Protein AF-0000000078526581 (afdb_homodimer)

Solvent-accessible surface area (backbone atoms only — not comparable to full-atom values): 9180 Å² total; per-residue (Å²): 130,74,75,72,54,53,68,66,34,46,77,68,44,75,54,58,80,71,67,50,91,56,52,34,34,41,38,30,55,41,55,41,31,36,39,40,26,46,58,77,45,79,76,41,83,47,45,44,40,35,31,30,35,31,76,89,35,33,42,34,43,30,41,40,68,40,40,74,76,49,73,58,91,62,38,32,36,37,36,32,49,46,36,34,38,35,53,86,135,76,77,75,54,56,72,69,33,48,78,69,43,76,56,58,82,72,68,50,91,56,52,33,34,41,37,30,56,41,53,39,31,36,39,39,28,46,57,74,46,78,75,41,83,47,44,46,38,37,29,31,35,32,77,87,36,33,42,35,42,31,40,38,66,39,41,75,74,49,71,58,90,61,38,33,35,36,37,32,48,46,36,33,39,35,57,85

Nearest PDB structures (foldseek):
  3ipf-assembly3_B  TM=9.503E-01  e=2.372E-03  Desulfitobacterium hafniense Y51
  3ipf-assembly2_A  TM=9.499E-01  e=2.797E-03  Desulfitobacterium hafniense Y51
  2ks0-assembly1_B  TM=7.773E-0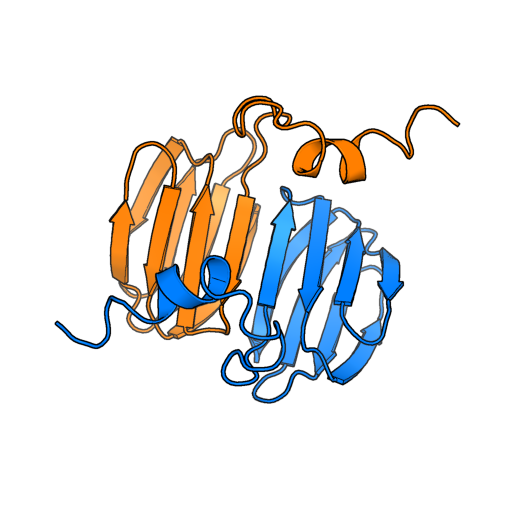1  e=3.701E-02  Desulfitobacterium hafniense Y51
  5y6f-assembly1_A  TM=4.032E-01  e=4.658E+00  Escherichia coli K-12
  3ipf-assembly3_B  TM=9.507E-01  e=1.846E-03  Desulfitobacterium hafniense Y51

Organism: NCBI:txid29354

pLDDT: mean 83.03, std 25.48, range [26.62, 98.94]

InterPro domains:
  IPR022476 Spore protein YabP/YqfC [PF07873] (26-87)

Secondary structure (DSSP, 8-state):
--SSHHHHHHHHTT--TT-S-S--EEEEETTTEEEEESEEEEEEE-SSEEEEEESSSEEEEEEEEEEEEEE-SSEEEEEEEEEEEEE-/--SSHHHHHHHHTT--TT-S-S--EEEEETTTEEEEESEEEEEEE-SSEEEEEESSSEEEEEEEEEEEEEE-SSEEEEEEEEEEEEE-

Structure (mmCIF, N/CA/C/O backbone):
data_AF-0000000078526581-model_v1
#
loop_
_entity.id
_entity.type
_entity.pdbx_description
1 polymer 'Sporulation protein'
#
loop_
_atom_site.group_PDB
_atom_site.id
_atom_site.type_symbol
_atom_site.label_atom_id
_atom_site.label_alt_id
_atom_site.label_comp_id
_atom_site.label_asym_id
_atom_site.label_entity_id
_atom_site.label_seq_id
_atom_site.pdbx_PDB_ins_code
_atom_site.Cartn_x
_atom_site.Cartn_y
_atom_site.Cartn_z
_atom_site.occupancy
_atom_site.B_iso_or_equiv
_atom_site.auth_seq_id
_atom_site.auth_comp_id
_atom_site.auth_asym_id
_atom_site.auth_atom_id
_atom_site.pdbx_PDB_model_num
ATOM 1 N N . MET A 1 1 ? -19.609 20 -4.164 1 27.97 1 MET A N 1
ATOM 2 C CA . MET A 1 1 ? -20.578 19.5 -3.191 1 27.97 1 MET A CA 1
ATOM 3 C C . MET A 1 1 ? -20.938 18.047 -3.484 1 27.97 1 MET A C 1
ATOM 5 O O . MET A 1 1 ? -21.219 17.281 -2.564 1 27.97 1 MET A O 1
ATOM 9 N N . PHE A 1 2 ? -21 17.562 -4.824 1 28.02 2 PHE A N 1
ATOM 10 C CA . PHE A 1 2 ? -21.453 16.312 -5.41 1 28.02 2 PHE A CA 1
ATOM 11 C C . PHE A 1 2 ? -20.391 15.219 -5.23 1 28.02 2 PHE A C 1
ATOM 13 O O . PHE A 1 2 ? -20.719 14.039 -5.102 1 28.02 2 PHE A O 1
ATOM 20 N N . GLU A 1 3 ? -19.094 15.547 -5.422 1 32.81 3 GLU A N 1
ATOM 21 C CA . GLU A 1 3 ? -17.953 14.641 -5.559 1 32.81 3 GLU A CA 1
ATOM 22 C C . GLU A 1 3 ? -17.547 14.062 -4.211 1 32.81 3 GLU A C 1
ATOM 24 O O . GLU A 1 3 ? -16.766 13.102 -4.148 1 32.81 3 GLU A O 1
ATOM 29 N N . GLU A 1 4 ? -17.719 14.766 -3.17 1 35.59 4 GLU A N 1
ATOM 30 C CA . GLU A 1 4 ? -17.297 14.344 -1.836 1 35.59 4 GLU A CA 1
ATOM 31 C C . GLU A 1 4 ? -18.062 13.102 -1.387 1 35.59 4 GLU A C 1
ATOM 33 O O . GLU A 1 4 ? -17.531 12.281 -0.632 1 35.59 4 GLU A O 1
ATOM 38 N N . SER A 1 5 ? -19.328 12.938 -1.86 1 31.67 5 SER A N 1
ATOM 39 C CA . SER A 1 5 ? -20.328 11.984 -1.403 1 31.67 5 SER A CA 1
ATOM 40 C C . SER A 1 5 ? -20.062 10.594 -1.969 1 31.67 5 SER A C 1
ATOM 42 O O . SER A 1 5 ? -20.578 9.594 -1.448 1 31.67 5 SER A O 1
ATOM 44 N N . LYS A 1 6 ? -19.391 10.555 -3.15 1 36.22 6 LYS A N 1
ATOM 45 C CA . LYS A 1 6 ? -19.359 9.242 -3.785 1 36.22 6 LYS A CA 1
ATOM 46 C C . LYS A 1 6 ? -18.359 8.312 -3.084 1 36.22 6 LYS A C 1
ATOM 48 O O . LYS A 1 6 ? -18.531 7.094 -3.076 1 36.22 6 LYS A O 1
ATOM 53 N N . GLU A 1 7 ? -17.25 8.734 -2.625 1 34.59 7 GLU A N 1
ATOM 54 C CA . GLU A 1 7 ? -16.188 7.883 -2.121 1 34.59 7 GLU A CA 1
ATOM 55 C C . GLU A 1 7 ? -16.5 7.363 -0.722 1 34.59 7 GLU A C 1
ATOM 57 O O . GLU A 1 7 ? -16.172 6.223 -0.384 1 34.59 7 GLU A O 1
ATOM 62 N N . LYS A 1 8 ? -17.047 8.055 0.173 1 34.94 8 LYS A N 1
ATOM 63 C CA . LYS A 1 8 ? -17.531 7.508 1.437 1 34.94 8 LYS A CA 1
ATOM 64 C C . LYS A 1 8 ? -18.766 6.633 1.221 1 34.94 8 LYS A C 1
ATOM 66 O O . LYS A 1 8 ? -19.125 5.84 2.092 1 34.94 8 LYS A O 1
ATOM 71 N N . ALA A 1 9 ? -19.5 6.965 0.148 1 33.28 9 ALA A N 1
ATOM 72 C CA . ALA A 1 9 ? -20.734 6.27 -0.201 1 33.28 9 ALA A CA 1
ATOM 73 C C . ALA A 1 9 ? -20.453 4.883 -0.762 1 33.28 9 ALA A C 1
ATOM 75 O O . ALA A 1 9 ? -21.266 3.971 -0.635 1 33.28 9 ALA A O 1
ATOM 76 N N . ALA A 1 10 ? -19.281 4.691 -1.394 1 37.12 10 ALA A N 1
ATOM 77 C CA . ALA A 1 10 ? -19.062 3.354 -1.936 1 37.12 10 ALA A CA 1
ATOM 78 C C . ALA A 1 10 ? -18.922 2.326 -0.817 1 37.12 10 ALA A C 1
ATOM 80 O O . ALA A 1 10 ? -19.375 1.185 -0.956 1 37.12 10 ALA A O 1
ATOM 81 N N . SER A 1 11 ? -18.25 2.598 0.298 1 40.03 11 SER A N 1
ATOM 82 C CA . SER A 1 11 ? -18.312 1.616 1.376 1 40.03 11 SER A CA 1
ATOM 83 C C . SER A 1 11 ? -19.703 1.528 1.968 1 40.03 11 SER A C 1
ATOM 85 O O . SER A 1 11 ? -20.062 0.517 2.572 1 40.03 11 SER A O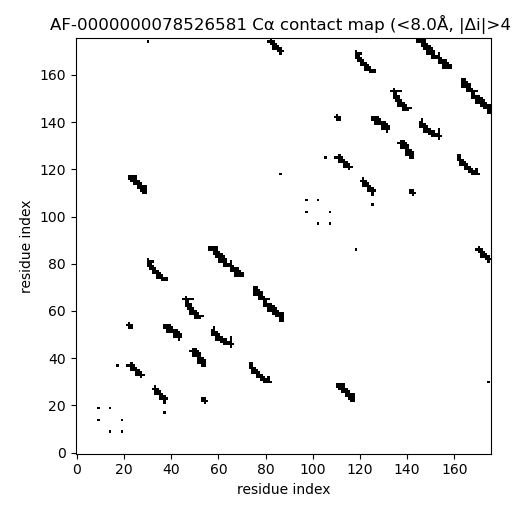 1
ATOM 87 N N . ALA A 1 12 ? -20.328 2.6 2.213 1 35.78 12 ALA A N 1
ATOM 88 C CA . ALA A 1 12 ? -21.688 2.545 2.736 1 35.78 12 ALA A CA 1
ATOM 89 C C . ALA A 1 12 ? -22.641 1.977 1.698 1 35.78 12 ALA A C 1
ATOM 91 O O . ALA A 1 12 ? -23.656 1.37 2.051 1 35.78 12 ALA A O 1
ATOM 92 N N . LEU A 1 13 ? -22.641 2.436 0.441 1 37.22 13 LEU A N 1
ATOM 93 C CA . LEU A 1 13 ? -23.594 1.961 -0.542 1 37.22 13 LEU A CA 1
ATOM 94 C C . LEU A 1 13 ? -23.156 0.625 -1.134 1 37.22 13 LEU A C 1
ATOM 96 O O . LEU A 1 13 ? -22.078 0.524 -1.722 1 37.22 13 LEU A O 1
ATOM 100 N N . LYS A 1 14 ? -23.156 -0.569 -0.447 1 39.06 14 LYS A N 1
ATOM 101 C CA . LYS A 1 14 ? -22.984 -1.937 -0.933 1 39.06 14 LYS A CA 1
ATOM 102 C C . LYS A 1 14 ? -22.719 -1.957 -2.434 1 39.06 14 LYS A C 1
ATOM 104 O O . LYS A 1 14 ? -23.188 -2.84 -3.146 1 39.06 14 LYS A O 1
ATOM 109 N N . LEU A 1 15 ? -22.484 -0.804 -3.049 1 41.09 15 LEU A N 1
ATOM 110 C CA . LEU A 1 15 ? -22.328 -0.989 -4.488 1 41.09 15 LEU A CA 1
ATOM 111 C C . LEU A 1 15 ? -21.297 -2.078 -4.777 1 41.09 15 LEU A C 1
ATOM 113 O O . LEU A 1 15 ? -20.359 -2.275 -4.004 1 41.09 15 LEU A O 1
ATOM 117 N N . PRO A 1 16 ? -21.781 -3.109 -5.539 1 39.62 16 PRO A N 1
ATOM 118 C CA . PRO A 1 16 ? -20.875 -4.223 -5.82 1 39.62 16 PRO A CA 1
ATOM 119 C C . PRO A 1 16 ? -19.422 -3.768 -5.996 1 39.62 16 PRO A C 1
ATOM 121 O O . PRO A 1 16 ? -19.172 -2.65 -6.453 1 39.62 16 PRO A O 1
ATOM 124 N N . LYS A 1 17 ? -18.484 -4.191 -5.078 1 43.38 17 LYS A N 1
ATOM 125 C CA . LYS A 1 17 ? -17.047 -3.965 -5.07 1 43.38 17 LYS A CA 1
ATOM 126 C 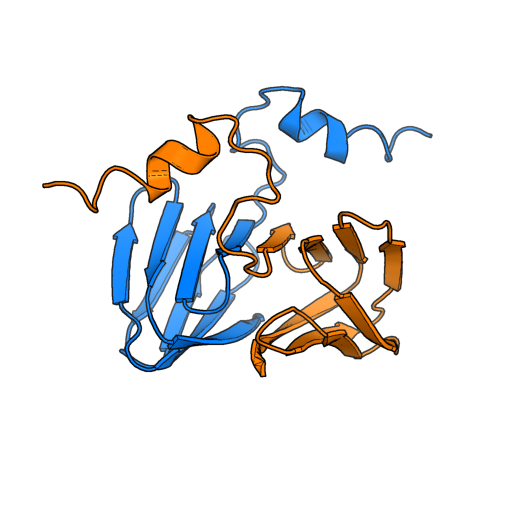C . LYS A 1 17 ? -16.516 -3.719 -6.48 1 43.38 17 LYS A C 1
ATOM 128 O O . LYS A 1 17 ? -15.469 -3.094 -6.656 1 43.38 17 LYS A O 1
ATOM 133 N N . ASP A 1 18 ? -17.172 -4.398 -7.336 1 42.78 18 ASP A N 1
ATOM 134 C CA . ASP A 1 18 ? -16.766 -4.383 -8.734 1 42.78 18 ASP A CA 1
ATOM 135 C C . ASP A 1 18 ? -17.031 -3.02 -9.367 1 42.78 18 ASP A C 1
ATOM 137 O O . ASP A 1 18 ? -16.594 -2.756 -10.492 1 42.78 18 ASP A O 1
ATOM 141 N N . VAL A 1 19 ? -18.156 -2.42 -8.945 1 46.56 19 VAL A N 1
ATOM 142 C CA . VAL A 1 19 ? -18.516 -1.185 -9.633 1 46.56 19 VAL A CA 1
ATOM 143 C C . VAL A 1 19 ? -17.469 -0.117 -9.367 1 46.56 19 VAL A C 1
ATOM 145 O O . VAL A 1 19 ? -17.594 1.022 -9.812 1 46.56 19 VAL A O 1
ATOM 148 N N . VAL A 1 20 ? -16.828 -0.252 -8.18 1 48.31 20 VAL A N 1
ATOM 149 C CA . VAL A 1 20 ? -15.766 0.752 -8.117 1 48.31 20 VAL A CA 1
ATOM 150 C C . VAL A 1 20 ? -14.992 0.769 -9.438 1 48.31 20 VAL A C 1
ATOM 152 O O . VAL A 1 20 ? -14.828 -0.27 -10.078 1 48.31 20 VAL A O 1
ATOM 155 N N . LEU A 1 21 ? -14.867 1.909 -10.094 1 61.78 21 LEU A N 1
ATOM 156 C CA . LEU A 1 21 ? -14.312 2.438 -11.336 1 61.78 21 LEU A CA 1
ATOM 157 C C . LEU A 1 21 ? -13.172 1.559 -11.844 1 61.78 21 LEU A C 1
ATOM 159 O O . LEU A 1 21 ? -12.562 1.861 -12.867 1 61.78 21 LEU A O 1
ATOM 163 N N . GLY A 1 22 ? -13.148 0.144 -11.375 1 82.06 22 GLY A N 1
ATOM 164 C CA . GLY A 1 22 ? -12.164 -0.763 -11.945 1 82.06 22 GLY A CA 1
ATOM 165 C C . GLY A 1 22 ? -10.75 -0.483 -11.461 1 82.06 22 GLY A C 1
ATOM 166 O O . GLY A 1 22 ? -9.781 -0.866 -12.117 1 82.06 22 GLY A O 1
ATOM 167 N N . GLU A 1 23 ? -10.641 0.203 -10.406 1 91.06 23 GLU A N 1
ATOM 168 C CA . GLU A 1 23 ? -9.312 0.525 -9.891 1 91.06 23 GLU A CA 1
ATOM 169 C C . GLU A 1 23 ? -8.766 -0.605 -9.016 1 91.06 23 GLU A C 1
ATOM 171 O O . GLU A 1 23 ? -9.531 -1.312 -8.359 1 91.06 23 GLU A O 1
ATOM 176 N N . VAL A 1 24 ? -7.477 -0.778 -9.125 1 96.38 24 VAL A N 1
ATOM 177 C CA . VAL A 1 24 ? -6.836 -1.755 -8.25 1 96.38 24 VAL A CA 1
ATOM 178 C C . VAL A 1 24 ? -6.906 -1.278 -6.801 1 96.38 24 VAL A C 1
ATOM 180 O O . VAL A 1 24 ? -6.715 -0.093 -6.52 1 96.38 24 VAL A O 1
ATOM 183 N N . LEU A 1 25 ? -7.27 -2.137 -5.852 1 96.75 25 LEU A N 1
ATOM 184 C CA . LEU A 1 25 ? -7.285 -1.876 -4.418 1 96.75 25 LEU A CA 1
ATOM 185 C C . LEU A 1 25 ? -6.172 -2.643 -3.711 1 96.75 25 LEU A C 1
ATOM 187 O O . LEU A 1 25 ? -6.051 -3.859 -3.873 1 96.75 25 LEU A O 1
ATOM 191 N N . VAL A 1 26 ? -5.273 -1.919 -3.062 1 98.25 26 VAL A N 1
ATOM 192 C CA . VAL A 1 26 ? -4.16 -2.549 -2.359 1 98.25 26 VAL A CA 1
ATOM 193 C C . VAL A 1 26 ? -4.207 -2.18 -0.877 1 98.25 26 VAL A C 1
ATOM 195 O O . VAL A 1 26 ? -4.227 -0.999 -0.526 1 98.25 26 VAL A O 1
ATOM 198 N N . SER A 1 27 ? -4.211 -3.221 0.041 1 98.06 27 SER A N 1
ATOM 199 C CA . SER A 1 27 ? -4.309 -2.973 1.476 1 98.06 27 SER A CA 1
ATOM 200 C C . SER A 1 27 ? -3.219 -3.715 2.24 1 98.06 27 SER A C 1
ATOM 202 O O . SER A 1 27 ? -3.133 -4.941 2.176 1 98.06 27 SER A O 1
ATOM 204 N N . PHE A 1 28 ? -2.467 -2.939 2.975 1 97.69 28 PHE A N 1
ATOM 205 C CA . PHE A 1 28 ? -1.384 -3.502 3.77 1 97.69 28 PHE A CA 1
ATOM 206 C C . PHE A 1 28 ? -1.793 -3.621 5.234 1 97.69 28 PHE A C 1
ATOM 208 O O . PHE A 1 28 ? -2.439 -2.725 5.777 1 97.69 28 PHE A O 1
ATOM 215 N N . LEU A 1 29 ? -1.545 -4.715 5.809 1 96.31 29 LEU A N 1
ATOM 216 C CA . LEU A 1 29 ? -1.496 -4.895 7.258 1 96.31 29 LEU A CA 1
ATOM 217 C C . LEU A 1 29 ? -0.054 -4.957 7.746 1 96.31 29 LEU A C 1
ATOM 219 O O . LEU A 1 29 ? 0.562 -6.027 7.742 1 96.31 29 LEU A O 1
ATOM 223 N N . GLY A 1 30 ? 0.469 -3.805 8.18 1 95.69 30 GLY A N 1
ATOM 224 C CA . GLY A 1 30 ? 1.897 -3.729 8.453 1 95.69 30 GLY A CA 1
ATOM 225 C C . GLY A 1 30 ? 2.748 -4.004 7.223 1 95.69 30 GLY A C 1
ATOM 226 O O . GLY A 1 30 ? 2.355 -3.678 6.102 1 95.69 30 GLY A O 1
ATOM 227 N N . ARG A 1 31 ? 3.912 -4.387 7.484 1 97.56 31 ARG A N 1
ATOM 228 C CA . ARG A 1 31 ? 4.828 -4.695 6.391 1 97.56 31 ARG A CA 1
ATOM 229 C C . ARG A 1 31 ? 4.934 -6.199 6.172 1 97.56 31 ARG A C 1
ATOM 231 O O . ARG A 1 31 ? 5.973 -6.695 5.73 1 97.56 31 ARG A O 1
ATOM 238 N N . HIS A 1 32 ? 3.904 -6.949 6.594 1 96.94 32 HIS A N 1
ATOM 239 C CA . HIS A 1 32 ? 4.051 -8.398 6.523 1 96.94 32 HIS A CA 1
ATOM 240 C C . HIS A 1 32 ? 2.943 -9.023 5.676 1 96.94 32 HIS A C 1
ATOM 242 O O . HIS A 1 32 ? 3.031 -10.195 5.297 1 96.94 32 HIS A O 1
ATOM 248 N N . SER A 1 33 ? 1.908 -8.227 5.414 1 98.06 33 SER A N 1
ATOM 249 C CA . SER A 1 33 ? 0.784 -8.781 4.668 1 98.06 33 SER A CA 1
ATOM 250 C C . SER A 1 33 ? 0.149 -7.73 3.762 1 98.06 33 SER A C 1
ATOM 252 O O . SER A 1 33 ? -0.006 -6.574 4.156 1 98.06 33 SER A O 1
ATOM 254 N N . VAL A 1 34 ? -0.208 -8.188 2.551 1 98.44 34 VAL A N 1
ATOM 255 C CA . VAL A 1 34 ? -0.913 -7.281 1.648 1 98.44 34 VAL A CA 1
ATOM 256 C C . VAL A 1 34 ? -1.999 -8.047 0.895 1 98.44 34 VAL A C 1
ATOM 258 O O . VAL A 1 34 ? -1.787 -9.188 0.476 1 98.44 34 VAL A O 1
ATOM 261 N N . VAL A 1 35 ? -3.172 -7.395 0.807 1 98.06 35 VAL A N 1
ATOM 262 C CA . VAL A 1 35 ? -4.273 -7.898 -0.006 1 98.06 35 VAL A CA 1
ATOM 263 C C . VAL A 1 35 ? -4.465 -7 -1.228 1 98.06 35 VAL A C 1
ATOM 265 O O . VAL A 1 35 ? -4.523 -5.777 -1.104 1 98.06 35 VAL A O 1
ATOM 268 N N . ILE A 1 36 ? -4.512 -7.617 -2.434 1 98.19 36 ILE A N 1
ATOM 269 C CA . ILE A 1 36 ? -4.688 -6.875 -3.678 1 98.19 36 ILE A CA 1
ATOM 270 C C . ILE A 1 36 ? -5.969 -7.332 -4.371 1 98.19 36 ILE A C 1
ATOM 272 O O . ILE A 1 36 ? -6.172 -8.531 -4.586 1 98.19 36 ILE A O 1
ATOM 276 N N . GLU A 1 37 ? -6.832 -6.422 -4.656 1 95.88 37 GLU A N 1
ATOM 277 C CA . GLU A 1 37 ? -8.094 -6.672 -5.34 1 95.88 37 GLU A CA 1
ATOM 278 C C . GLU A 1 37 ? -8.094 -6.066 -6.742 1 95.88 37 GLU A C 1
ATOM 280 O O . GLU A 1 37 ? -7.348 -5.125 -7.016 1 95.88 37 GLU A O 1
ATOM 285 N N . ASN A 1 38 ? -8.883 -6.613 -7.57 1 94.5 38 ASN A N 1
ATOM 286 C CA . ASN A 1 38 ? -9.109 -6.129 -8.93 1 94.5 38 ASN A CA 1
ATOM 287 C C . ASN A 1 38 ? -7.832 -6.195 -9.766 1 94.5 38 ASN A C 1
ATOM 289 O O . ASN A 1 38 ? -7.484 -5.234 -10.453 1 94.5 38 ASN A O 1
ATOM 293 N N . TYR A 1 39 ? -6.98 -7.137 -9.445 1 95.75 39 TYR A N 1
ATOM 294 C CA . TYR A 1 39 ? -5.898 -7.492 -10.359 1 95.75 39 TYR A CA 1
ATOM 295 C C . TYR A 1 39 ? -6.398 -8.422 -11.461 1 95.75 39 TYR A C 1
ATOM 297 O O . TYR A 1 39 ? -7.492 -8.977 -11.359 1 95.75 39 TYR A O 1
ATOM 305 N N . ARG A 1 40 ? -5.641 -8.555 -12.531 1 95.31 40 ARG A N 1
ATOM 306 C CA . ARG A 1 40 ? -6.074 -9.359 -13.672 1 95.31 40 ARG A CA 1
ATOM 307 C C . ARG A 1 40 ? -5.207 -10.609 -13.82 1 95.31 40 ARG A C 1
ATOM 309 O O . ARG A 1 40 ? -5.707 -11.68 -14.164 1 95.31 40 ARG A O 1
ATOM 316 N N . SER A 1 41 ? -3.893 -10.453 -13.625 1 96.69 41 SER A N 1
ATOM 317 C CA . SER A 1 41 ? -2.998 -11.594 -13.82 1 96.69 41 SER A CA 1
ATOM 318 C C . SER A 1 41 ? -1.689 -11.398 -13.062 1 96.69 41 SER A C 1
ATOM 320 O O . SER A 1 41 ? -1.355 -10.281 -12.664 1 96.69 41 SER A O 1
ATOM 322 N N . ILE A 1 42 ? -1.023 -12.508 -12.805 1 97.88 42 ILE A N 1
ATOM 323 C CA . ILE A 1 42 ? 0.313 -12.5 -12.227 1 97.88 42 ILE A CA 1
ATOM 324 C C . ILE A 1 42 ? 1.362 -12.5 -13.336 1 97.88 42 ILE A C 1
ATOM 326 O O . ILE A 1 42 ? 1.368 -13.391 -14.188 1 97.88 42 ILE A O 1
ATOM 330 N N . ILE A 1 43 ? 2.227 -11.547 -13.367 1 98.25 43 ILE A N 1
ATOM 331 C CA . ILE A 1 43 ? 3.256 -11.414 -14.391 1 98.25 43 ILE A CA 1
ATOM 332 C C . ILE A 1 43 ? 4.543 -12.086 -13.922 1 98.25 43 ILE A C 1
ATOM 334 O O . ILE A 1 43 ? 5.203 -12.789 -14.695 1 98.25 43 ILE A O 1
ATOM 338 N N . LEU A 1 44 ? 4.914 -11.789 -12.695 1 98.44 44 LEU A N 1
ATOM 339 C CA . LEU A 1 44 ? 6.133 -12.312 -12.086 1 98.44 44 LEU A CA 1
ATOM 340 C C . LEU A 1 44 ? 5.891 -12.695 -10.633 1 98.44 44 LEU A C 1
ATOM 342 O O . LEU A 1 44 ? 5.184 -12 -9.906 1 98.44 44 LEU A O 1
ATOM 346 N N . TYR A 1 45 ? 6.426 -13.859 -10.25 1 98.31 45 TYR A N 1
ATOM 347 C CA . TYR A 1 45 ? 6.328 -14.32 -8.867 1 98.31 45 TYR A CA 1
ATOM 348 C C . TYR A 1 45 ? 7.648 -14.914 -8.398 1 98.31 45 TYR A C 1
ATOM 350 O O . TYR A 1 45 ? 8.023 -16.016 -8.82 1 98.31 45 TYR A O 1
ATOM 358 N N . THR A 1 46 ? 8.398 -14.133 -7.641 1 98.56 46 THR A N 1
ATOM 359 C CA . THR A 1 46 ? 9.578 -14.609 -6.934 1 98.56 46 THR A CA 1
ATOM 360 C C . THR A 1 46 ? 9.469 -14.328 -5.438 1 98.56 46 THR A C 1
ATOM 362 O O . THR A 1 46 ? 8.508 -13.695 -4.992 1 98.56 46 THR A O 1
ATOM 365 N N . ASP A 1 47 ? 10.414 -14.836 -4.711 1 98.31 47 ASP A N 1
ATOM 366 C CA . ASP A 1 47 ? 10.375 -14.609 -3.268 1 98.31 47 ASP A CA 1
ATOM 367 C C . ASP A 1 47 ? 10.82 -13.195 -2.918 1 98.31 47 ASP A C 1
ATOM 369 O O . ASP A 1 47 ? 10.75 -12.789 -1.757 1 98.31 47 ASP A O 1
ATOM 373 N N . CYS A 1 48 ? 11.211 -12.398 -3.926 1 98.81 48 CYS A N 1
ATOM 374 C CA . CYS A 1 48 ? 11.664 -11.039 -3.656 1 98.81 48 CYS A CA 1
ATOM 375 C C . CYS A 1 48 ? 10.836 -10.031 -4.434 1 98.81 48 CYS A C 1
ATOM 377 O O . CYS A 1 48 ? 10.914 -8.828 -4.18 1 98.81 48 CYS A O 1
ATOM 379 N N . SER A 1 49 ? 10.023 -10.547 -5.414 1 98.81 49 SER A N 1
ATOM 380 C CA . SER A 1 49 ? 9.234 -9.625 -6.23 1 98.81 49 SER A CA 1
ATOM 381 C C . SER A 1 49 ? 7.992 -10.305 -6.793 1 98.81 49 SER A C 1
ATOM 383 O O . SER A 1 49 ? 8.078 -11.383 -7.379 1 98.81 49 SER A O 1
ATOM 385 N N . ILE A 1 50 ? 6.832 -9.711 -6.574 1 98.81 50 ILE A N 1
ATOM 386 C CA . ILE A 1 50 ? 5.582 -10.133 -7.199 1 98.81 50 ILE A CA 1
ATOM 387 C C . ILE A 1 50 ? 5.02 -8.992 -8.047 1 98.81 50 ILE A C 1
ATOM 389 O O . ILE A 1 50 ? 4.773 -7.895 -7.535 1 98.81 50 ILE A O 1
ATOM 393 N N . LYS A 1 51 ? 4.883 -9.234 -9.336 1 98.81 51 LYS A N 1
ATOM 394 C CA . LYS A 1 51 ? 4.371 -8.25 -10.289 1 98.81 51 LYS A CA 1
ATOM 395 C C . LYS A 1 51 ? 3.01 -8.672 -10.836 1 98.81 51 LYS A C 1
ATOM 397 O O . LYS A 1 51 ? 2.857 -9.781 -11.352 1 98.81 51 LYS A O 1
ATOM 402 N N . LEU A 1 52 ? 2.041 -7.789 -10.727 1 98.44 52 LEU A N 1
ATOM 403 C CA . LEU A 1 52 ? 0.673 -8.078 -11.141 1 98.44 52 LEU A CA 1
ATOM 404 C C . LEU A 1 52 ? 0.212 -7.094 -12.211 1 98.44 52 LEU A C 1
ATOM 406 O O . LEU A 1 52 ? 0.566 -5.914 -12.172 1 98.44 52 LEU A O 1
ATOM 410 N N . GLN A 1 53 ? -0.578 -7.633 -13.078 1 98.06 53 GLN A N 1
ATOM 411 C CA . GLN A 1 53 ? -1.283 -6.762 -14.016 1 98.06 53 GLN A CA 1
ATOM 412 C C . GLN A 1 53 ? -2.656 -6.371 -13.477 1 98.06 53 GLN A C 1
ATOM 414 O O . GLN A 1 53 ? -3.463 -7.234 -13.133 1 98.06 53 GLN A O 1
ATOM 419 N N . ALA A 1 54 ? -2.854 -5.117 -13.305 1 96.12 54 ALA A N 1
ATOM 420 C CA . ALA A 1 54 ? -4.184 -4.582 -13.023 1 96.12 54 ALA A CA 1
ATOM 421 C C . ALA A 1 54 ? -4.793 -3.951 -14.273 1 96.12 54 ALA A C 1
ATOM 423 O O . ALA A 1 54 ? -4.191 -3.99 -15.352 1 96.12 54 ALA A O 1
ATOM 424 N N . LYS A 1 55 ? -5.992 -3.48 -14.109 1 93.5 55 LYS A N 1
ATOM 425 C CA . LYS A 1 55 ? -6.695 -2.951 -15.273 1 93.5 55 LYS A CA 1
ATOM 426 C C . LYS A 1 55 ? -5.906 -1.823 -15.93 1 93.5 55 LYS A C 1
ATOM 428 O O . LYS A 1 55 ? -5.695 -1.829 -17.141 1 93.5 55 LYS A O 1
ATOM 433 N N . ASN A 1 56 ? -5.41 -0.895 -15.133 1 92.12 56 ASN A N 1
ATOM 434 C CA . ASN A 1 56 ? -4.836 0.31 -15.719 1 92.12 56 ASN A CA 1
ATOM 435 C C . ASN A 1 56 ? -3.375 0.488 -15.32 1 92.12 56 ASN A C 1
ATOM 437 O O . ASN A 1 56 ? -2.771 1.525 -15.602 1 92.12 56 ASN A O 1
ATOM 441 N N . CYS A 1 57 ? -2.811 -0.469 -14.641 1 96.56 57 CYS A N 1
ATOM 442 C CA . CYS A 1 57 ? -1.426 -0.352 -14.195 1 96.56 57 CYS A CA 1
ATOM 443 C C . CYS A 1 57 ? -0.873 -1.708 -13.773 1 96.56 57 CYS A C 1
ATOM 445 O O . CYS A 1 57 ? -1.578 -2.717 -13.828 1 96.56 57 CYS A O 1
ATOM 447 N N . ARG A 1 58 ? 0.388 -1.74 -13.609 1 98.25 58 ARG A N 1
ATOM 448 C CA . ARG A 1 58 ? 1.03 -2.881 -12.961 1 98.25 58 ARG A CA 1
ATOM 449 C C . ARG A 1 58 ? 1.348 -2.574 -11.5 1 98.25 58 ARG A C 1
ATOM 451 O O . ARG A 1 58 ? 1.7 -1.443 -11.164 1 98.25 58 ARG A O 1
ATOM 458 N N . VAL A 1 59 ? 1.193 -3.553 -10.688 1 98.69 59 VAL A N 1
ATOM 459 C CA . VAL A 1 59 ? 1.497 -3.459 -9.266 1 98.69 59 VAL A CA 1
ATOM 460 C C . VAL A 1 59 ? 2.678 -4.363 -8.922 1 98.69 59 VAL A C 1
ATOM 462 O O . VAL A 1 59 ? 2.645 -5.566 -9.195 1 98.69 59 VAL A O 1
ATOM 465 N N . ILE A 1 60 ? 3.736 -3.77 -8.375 1 98.94 60 ILE A N 1
ATOM 466 C CA . ILE A 1 60 ? 4.918 -4.547 -8.008 1 98.94 60 ILE A CA 1
ATOM 467 C C . ILE A 1 60 ? 5.094 -4.531 -6.492 1 98.94 60 ILE A C 1
ATOM 469 O O . ILE A 1 60 ? 5.25 -3.467 -5.887 1 98.94 60 ILE A O 1
ATOM 473 N N . ILE A 1 61 ? 5.031 -5.727 -5.879 1 98.88 61 ILE A N 1
ATOM 474 C CA . ILE A 1 61 ? 5.352 -5.898 -4.465 1 98.88 61 ILE A CA 1
ATOM 475 C C . ILE A 1 61 ? 6.781 -6.406 -4.316 1 98.88 61 ILE A C 1
ATOM 477 O O . ILE A 1 61 ? 7.133 -7.461 -4.852 1 98.88 61 ILE A O 1
ATOM 481 N N . GLY A 1 62 ? 7.629 -5.598 -3.619 1 98.88 62 GLY A N 1
ATOM 482 C CA . GLY A 1 62 ? 9.016 -5.977 -3.381 1 98.88 62 GLY A CA 1
ATOM 483 C C . GLY A 1 62 ? 9.305 -6.301 -1.928 1 98.88 62 GLY A C 1
ATOM 484 O O . GLY A 1 62 ? 8.758 -5.668 -1.024 1 98.88 62 GLY A O 1
ATOM 485 N N . GLY A 1 63 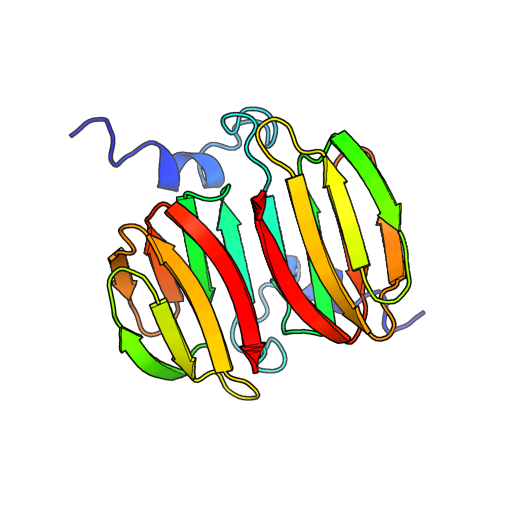? 10.219 -7.242 -1.671 1 98.75 63 GLY A N 1
ATOM 486 C CA . GLY A 1 63 ? 10.609 -7.605 -0.318 1 98.75 63 GLY A CA 1
ATOM 487 C C . GLY A 1 63 ? 11.461 -8.859 -0.26 1 98.75 63 GLY A C 1
ATOM 488 O O . GLY A 1 63 ? 12.391 -9.023 -1.058 1 98.75 63 GLY A O 1
ATOM 489 N N . SER A 1 64 ? 11.281 -9.57 0.781 1 98.75 64 SER A N 1
ATOM 490 C CA . SER A 1 64 ? 11.945 -10.859 0.944 1 98.75 64 SER A CA 1
ATOM 491 C C . SER A 1 64 ? 10.992 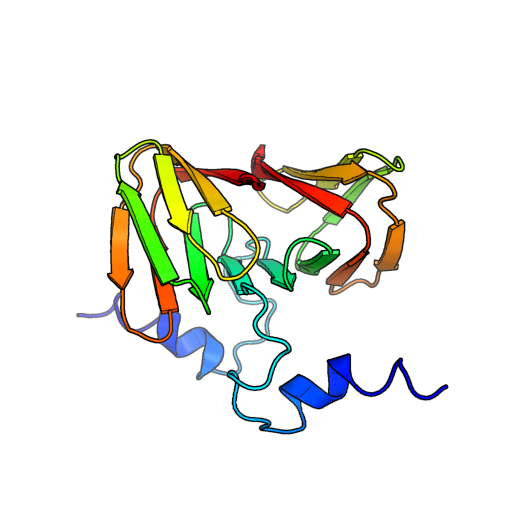-11.891 1.535 1 98.75 64 SER A C 1
ATOM 493 O O . SER A 1 64 ? 10.031 -11.539 2.23 1 98.75 64 SER A O 1
ATOM 495 N N . ARG A 1 65 ? 11.164 -13.148 1.151 1 98.69 65 ARG A N 1
ATOM 496 C CA . ARG A 1 65 ? 10.336 -14.273 1.602 1 98.69 65 ARG A CA 1
ATOM 497 C C . ARG A 1 65 ? 8.867 -14.031 1.291 1 98.69 65 ARG A C 1
ATOM 499 O O . ARG A 1 65 ? 8 -14.273 2.135 1 98.69 65 ARG A O 1
ATOM 506 N N . LEU A 1 66 ? 8.672 -13.43 0.13 1 98.75 66 LEU A N 1
ATOM 507 C CA . LEU A 1 66 ? 7.301 -13.195 -0.315 1 98.75 66 LEU A CA 1
ATOM 508 C C . LEU A 1 66 ? 6.625 -14.5 -0.718 1 98.75 66 LEU A C 1
ATOM 510 O O . LEU A 1 66 ? 7.223 -15.328 -1.406 1 98.75 66 LEU A O 1
ATOM 514 N N . MET A 1 67 ? 5.414 -14.625 -0.229 1 98.69 67 MET 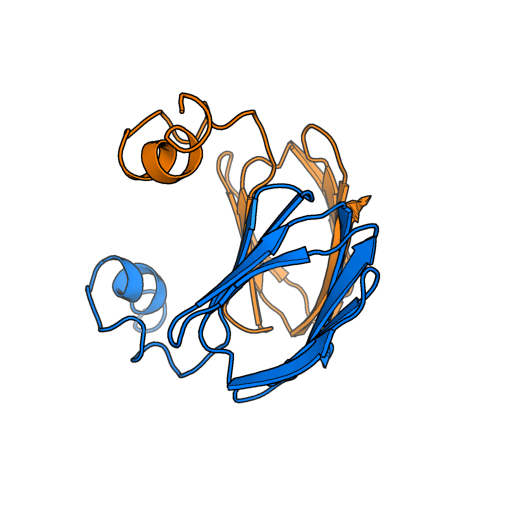A N 1
ATOM 515 C CA . MET A 1 67 ? 4.625 -15.805 -0.562 1 98.69 67 MET A CA 1
ATOM 516 C C . MET A 1 67 ? 3.162 -15.438 -0.781 1 98.69 67 MET A C 1
ATOM 518 O O . MET A 1 67 ? 2.574 -14.703 0.019 1 98.69 67 MET A O 1
ATOM 522 N N . ILE A 1 68 ? 2.631 -15.938 -1.833 1 98.56 68 ILE A N 1
ATOM 523 C CA . ILE A 1 68 ? 1.192 -15.797 -2.033 1 98.56 68 ILE A CA 1
ATOM 524 C C . ILE A 1 68 ? 0.448 -16.797 -1.146 1 98.56 68 ILE A C 1
ATOM 526 O O . ILE A 1 68 ? 0.615 -18 -1.288 1 98.56 68 ILE A O 1
ATOM 530 N N . GLU A 1 69 ? -0.318 -16.266 -0.256 1 98.38 69 GLU A N 1
ATOM 531 C CA . GLU A 1 69 ? -1.09 -17.125 0.641 1 98.38 69 GLU A CA 1
ATOM 532 C C . GLU A 1 69 ? -2.27 -17.766 -0.086 1 98.38 69 GLU A C 1
ATOM 534 O O . GLU A 1 69 ? -2.535 -18.953 0.081 1 98.38 69 GLU A O 1
ATOM 539 N N . TYR A 1 70 ? -2.986 -16.922 -0.803 1 97.19 70 TYR A N 1
ATOM 540 C CA . TYR A 1 70 ? -4.059 -17.391 -1.671 1 97.19 70 TYR A CA 1
ATOM 541 C C . TYR A 1 70 ? -4.352 -16.391 -2.773 1 97.19 70 TYR A C 1
ATOM 543 O O . TYR A 1 70 ? -3.92 -15.234 -2.697 1 97.19 70 TYR A O 1
ATOM 551 N N . TYR A 1 71 ? -4.926 -16.844 -3.783 1 96.44 71 TYR A N 1
ATOM 552 C CA . TYR A 1 71 ? -5.426 -15.961 -4.832 1 96.44 71 TYR A CA 1
ATOM 553 C C . TYR A 1 71 ? -6.746 -16.469 -5.395 1 96.44 71 TYR A C 1
ATOM 555 O O . TYR A 1 71 ? -6.926 -17.688 -5.562 1 96.44 71 TYR A O 1
ATOM 563 N N . THR A 1 72 ? -7.688 -15.633 -5.422 1 94.94 72 THR A N 1
ATOM 564 C CA . THR A 1 72 ? -8.992 -15.906 -6.016 1 94.94 72 THR A CA 1
ATOM 565 C C . THR A 1 72 ? -9.297 -14.906 -7.129 1 94.94 72 THR A C 1
ATOM 567 O O . THR A 1 72 ? -8.469 -14.055 -7.453 1 94.94 72 THR A O 1
ATOM 570 N N . ASN A 1 73 ? -10.477 -15.023 -7.734 1 92 73 ASN A N 1
ATOM 571 C CA . ASN A 1 73 ? -10.891 -14.07 -8.758 1 92 73 ASN A CA 1
ATOM 572 C C . ASN A 1 73 ? -11.109 -12.672 -8.172 1 92 73 ASN A C 1
ATOM 574 O O . ASN A 1 73 ? -11.055 -11.68 -8.891 1 92 73 ASN A O 1
ATOM 578 N N . GLU A 1 74 ? -11.25 -12.555 -6.988 1 91.19 74 GLU A N 1
ATOM 579 C CA . GLU A 1 74 ? -11.617 -11.297 -6.344 1 91.19 74 GLU A CA 1
ATOM 580 C C . GLU A 1 74 ? -10.406 -10.625 -5.699 1 91.19 74 GLU A C 1
ATOM 582 O O . GLU A 1 74 ? -10.273 -9.398 -5.746 1 91.19 74 GLU A O 1
ATOM 587 N N . GLU A 1 75 ? -9.594 -11.469 -5.113 1 95.06 75 GLU A N 1
ATOM 588 C CA . GLU A 1 75 ? -8.484 -10.852 -4.395 1 95.06 75 GLU A CA 1
ATOM 589 C C . GLU A 1 75 ? -7.32 -11.828 -4.242 1 95.06 75 GLU A C 1
ATOM 591 O O . GLU A 1 75 ? -7.477 -13.031 -4.449 1 95.06 75 GLU A O 1
ATOM 596 N N . MET A 1 76 ? -6.141 -11.273 -3.965 1 97.75 76 MET A N 1
ATOM 597 C CA . MET A 1 76 ? -4.91 -11.992 -3.643 1 97.75 76 MET A CA 1
ATOM 598 C C . MET A 1 76 ? -4.344 -11.531 -2.305 1 97.75 76 MET A C 1
ATOM 600 O O . MET A 1 76 ? -4.344 -10.336 -2.008 1 97.75 76 MET A O 1
ATOM 604 N N . LYS A 1 77 ? -3.871 -12.469 -1.513 1 98.38 77 LYS A N 1
ATOM 605 C CA . LYS A 1 77 ? -3.156 -12.141 -0.284 1 98.38 77 LYS A CA 1
ATOM 606 C C . LYS A 1 77 ? -1.697 -12.578 -0.359 1 98.38 77 LYS A C 1
ATOM 608 O O . LYS A 1 77 ? -1.407 -13.727 -0.701 1 98.38 77 LYS A O 1
ATOM 613 N N . ILE A 1 78 ? -0.824 -11.664 -0.071 1 98.69 78 ILE A N 1
ATOM 614 C CA . ILE A 1 78 ? 0.611 -11.922 -0.068 1 98.69 78 ILE A CA 1
ATOM 615 C C . ILE A 1 78 ? 1.171 -11.719 1.337 1 98.69 78 ILE A C 1
ATOM 617 O O . ILE A 1 78 ? 0.84 -10.734 2.006 1 98.69 78 ILE A O 1
ATOM 621 N N . ASN A 1 79 ? 1.922 -12.641 1.806 1 98.44 79 ASN A N 1
ATOM 622 C CA . ASN A 1 79 ? 2.639 -12.531 3.072 1 98.44 79 ASN A CA 1
ATOM 623 C C . ASN A 1 79 ? 4.148 -12.531 2.863 1 98.44 79 ASN A C 1
ATOM 625 O O . ASN A 1 79 ? 4.641 -13.023 1.843 1 98.44 79 ASN A O 1
ATOM 629 N N . GLY A 1 80 ? 4.949 -11.977 3.699 1 98.31 80 GLY A N 1
ATOM 630 C CA . GLY A 1 80 ? 6.402 -11.922 3.68 1 98.31 80 GLY A CA 1
ATOM 631 C C . GLY A 1 80 ? 6.961 -10.68 4.359 1 98.31 80 GLY A C 1
ATOM 632 O O . GLY A 1 80 ? 6.293 -10.07 5.195 1 98.31 80 GLY A O 1
ATOM 633 N N . TYR A 1 81 ? 8.234 -10.422 4.223 1 98.31 81 TYR A N 1
ATOM 634 C CA . TYR A 1 81 ? 8.828 -9.148 4.609 1 98.31 81 TYR A CA 1
ATOM 635 C C . TYR A 1 81 ? 8.734 -8.133 3.479 1 98.31 81 TYR A C 1
ATOM 637 O O . TYR A 1 81 ? 9.594 -8.086 2.6 1 98.31 81 TYR A O 1
ATOM 645 N N . ILE A 1 82 ? 7.676 -7.375 3.541 1 98.69 82 ILE A N 1
ATOM 646 C CA . ILE A 1 82 ? 7.379 -6.469 2.439 1 98.69 82 ILE A CA 1
ATOM 647 C C . ILE A 1 82 ? 8.172 -5.176 2.605 1 98.69 82 ILE A C 1
ATOM 649 O O . ILE A 1 82 ? 8.141 -4.551 3.668 1 98.69 82 ILE A O 1
ATOM 653 N N . LYS A 1 83 ? 8.891 -4.773 1.533 1 98.81 83 LYS A N 1
ATOM 654 C CA . LYS A 1 83 ? 9.734 -3.584 1.572 1 98.81 83 LYS A CA 1
ATOM 655 C C . LYS A 1 83 ? 9.117 -2.447 0.763 1 98.81 83 LYS A C 1
ATOM 657 O O . LYS A 1 83 ? 9.297 -1.273 1.099 1 98.81 83 LYS A O 1
ATOM 662 N N . SER A 1 84 ? 8.383 -2.863 -0.281 1 98.88 84 SER A N 1
ATOM 663 C CA . SER A 1 84 ? 7.953 -1.775 -1.154 1 98.88 84 SER A CA 1
ATOM 664 C C . SER A 1 84 ? 6.77 -2.193 -2.02 1 98.88 84 SER A C 1
ATOM 666 O O . SER A 1 84 ? 6.535 -3.385 -2.227 1 98.88 84 SER A O 1
ATOM 668 N N . LEU A 1 85 ? 5.961 -1.244 -2.426 1 98.88 85 LEU A N 1
ATOM 669 C CA . LEU A 1 85 ? 4.977 -1.285 -3.5 1 98.88 85 LEU A CA 1
ATOM 670 C C . LEU A 1 85 ? 5.289 -0.242 -4.566 1 98.88 85 LEU A C 1
ATOM 672 O O . LEU A 1 85 ? 5.617 0.902 -4.246 1 98.88 85 LEU A O 1
ATOM 676 N N . GLU A 1 86 ? 5.23 -0.646 -5.844 1 98.88 86 GLU A N 1
ATOM 677 C CA . GLU A 1 86 ? 5.375 0.291 -6.953 1 98.88 86 GLU A CA 1
ATOM 678 C C . GLU A 1 86 ? 4.23 0.146 -7.953 1 98.88 86 GLU A C 1
ATOM 680 O O . GLU A 1 86 ? 3.803 -0.97 -8.258 1 98.88 86 GLU A O 1
ATOM 685 N N . PHE A 1 87 ? 3.779 1.265 -8.359 1 98.56 87 PHE A N 1
ATOM 686 C CA . PHE A 1 87 ? 2.854 1.295 -9.484 1 98.56 87 PHE A CA 1
ATOM 687 C C . PHE A 1 87 ? 3.588 1.638 -10.773 1 98.56 87 PHE A C 1
ATOM 689 O O . PHE A 1 87 ? 4.426 2.541 -10.797 1 98.56 87 PHE A O 1
ATOM 696 N N . GLU A 1 88 ? 3.281 0.82 -11.75 1 94.12 88 GLU A N 1
ATOM 697 C CA . GLU A 1 88 ? 3.791 1.067 -13.094 1 94.12 88 GLU A CA 1
ATOM 698 C C . GLU A 1 88 ? 2.652 1.306 -14.078 1 94.12 88 GLU A C 1
ATOM 700 O O . GLU A 1 88 ? 1.582 0.704 -13.961 1 94.12 88 GLU A O 1
ATOM 705 N N . MET B 1 1 ? -4.398 -25.109 15.016 1 27.27 1 MET B N 1
ATOM 706 C CA . MET B 1 1 ? -5.855 -25.016 14.961 1 27.27 1 MET B CA 1
ATOM 707 C C . MET B 1 1 ? -6.34 -23.656 15.445 1 27.27 1 MET B C 1
ATOM 709 O O . MET B 1 1 ? -7.387 -23.172 15.016 1 27.27 1 MET B O 1
ATOM 713 N N . PHE B 1 2 ? -5.652 -22.922 16.484 1 26.62 2 PHE B N 1
ATOM 714 C CA . PHE B 1 2 ? -5.906 -21.703 17.234 1 26.62 2 PHE B CA 1
ATOM 715 C C . PHE B 1 2 ? -5.609 -20.469 16.391 1 26.62 2 PHE B C 1
ATOM 717 O O . PHE B 1 2 ? -6.199 -19.422 16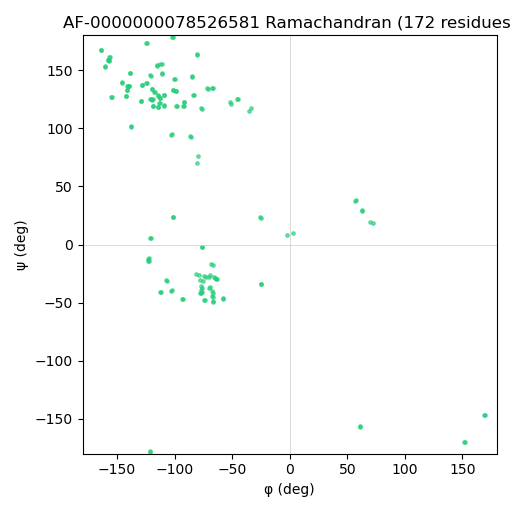.609 1 26.62 2 PHE B O 1
ATOM 724 N N . GLU B 1 3 ? -4.5 -20.438 15.586 1 30.7 3 GLU B N 1
ATOM 725 C CA . GLU B 1 3 ? -3.848 -19.297 14.938 1 30.7 3 GLU B CA 1
ATOM 726 C C . GLU B 1 3 ? -4.617 -18.859 13.703 1 30.7 3 GLU B C 1
ATOM 728 O O . GLU B 1 3 ? -4.32 -17.812 13.125 1 30.7 3 GLU B O 1
ATOM 733 N N . GLU B 1 4 ? -5.258 -19.688 13.039 1 33.94 4 GLU B N 1
ATOM 734 C CA . GLU B 1 4 ? -5.977 -19.406 11.797 1 33.94 4 GLU B CA 1
ATOM 735 C C . GLU B 1 4 ? -7.105 -18.406 12.039 1 33.94 4 GLU B C 1
ATOM 737 O O . GLU B 1 4 ? -7.508 -17.688 11.117 1 33.94 4 GLU B O 1
ATOM 742 N N . SER B 1 5 ? -7.703 -18.375 13.273 1 30.89 5 SER B N 1
ATOM 743 C CA . SER B 1 5 ? -8.969 -17.75 13.664 1 30.89 5 SER B CA 1
ATOM 744 C C . SER B 1 5 ? -8.797 -16.266 13.922 1 30.89 5 SER B C 1
ATOM 746 O O . SER B 1 5 ? -9.781 -15.523 13.984 1 30.89 5 SER B O 1
ATOM 748 N N . LYS B 1 6 ? -7.562 -15.828 14.281 1 35 6 LYS B N 1
ATOM 749 C CA . LYS B 1 6 ? -7.492 -14.453 14.781 1 35 6 LYS B CA 1
ATOM 750 C C . LYS B 1 6 ? -7.562 -13.453 13.625 1 35 6 LYS B C 1
ATOM 752 O O . LYS B 1 6 ? -7.984 -12.312 13.82 1 35 6 LYS B O 1
ATOM 757 N N . GLU B 1 7 ? -7.051 -13.633 12.492 1 33.72 7 GLU B N 1
ATOM 758 C CA . GLU B 1 7 ? -6.949 -12.633 11.438 1 33.72 7 GLU B CA 1
ATOM 759 C C . GLU B 1 7 ? -8.289 -12.422 10.742 1 33.72 7 GLU B C 1
ATOM 761 O O . GLU B 1 7 ? -8.625 -11.305 10.344 1 33.72 7 GLU B O 1
ATOM 766 N N . LYS B 1 8 ? -9.102 -13.344 10.43 1 34.56 8 LYS B N 1
ATOM 767 C CA . LYS B 1 8 ? -10.461 -13.164 9.93 1 34.56 8 LYS B CA 1
ATOM 768 C C . LYS B 1 8 ? -11.375 -12.617 11.023 1 34.56 8 LYS B C 1
ATOM 770 O O . LYS B 1 8 ? -12.477 -12.148 10.734 1 34.56 8 LYS B O 1
ATOM 775 N N . ALA B 1 9 ? -10.992 -12.906 12.273 1 33.88 9 ALA B N 1
ATOM 776 C CA . ALA B 1 9 ? -11.766 -12.531 13.461 1 33.88 9 ALA B CA 1
ATOM 777 C C . ALA B 1 9 ? -11.633 -11.039 13.75 1 33.88 9 ALA B C 1
ATOM 779 O O . ALA B 1 9 ? -12.516 -10.438 14.367 1 33.88 9 ALA B O 1
ATOM 780 N N . ALA B 1 10 ? -10.531 -10.391 13.352 1 36.5 10 ALA B N 1
ATOM 781 C CA . ALA B 1 10 ? -10.469 -8.969 13.68 1 36.5 10 ALA B CA 1
ATOM 782 C C . ALA B 1 10 ? -11.516 -8.18 12.914 1 36.5 10 ALA B C 1
ATOM 784 O O . ALA B 1 10 ? -12.094 -7.223 13.438 1 36.5 10 ALA B O 1
ATOM 785 N N . SER B 1 11 ? -11.773 -8.406 11.641 1 39.75 11 SER B N 1
ATOM 786 C CA . SER B 1 11 ? -12.906 -7.703 11.031 1 39.75 11 SER B CA 1
ATOM 787 C C . SER B 1 11 ? -14.227 -8.172 11.625 1 39.75 11 SER B C 1
ATOM 789 O O . SER B 1 11 ? -15.234 -7.465 11.547 1 39.75 11 SER B O 1
ATOM 791 N N . ALA B 1 12 ? -14.438 -9.398 11.789 1 35.59 12 ALA B N 1
ATOM 792 C CA . ALA B 1 12 ? -15.68 -9.867 12.406 1 35.59 12 ALA B CA 1
ATOM 793 C C . ALA B 1 12 ? -15.75 -9.438 13.875 1 35.59 12 ALA B C 1
ATOM 795 O O . ALA B 1 12 ? -16.844 -9.25 14.414 1 35.59 12 ALA B O 1
ATOM 796 N N . LEU B 1 13 ? -14.695 -9.656 14.719 1 37.06 13 LEU B N 1
ATOM 797 C CA . LEU B 1 13 ? -14.766 -9.289 16.125 1 37.06 13 LEU B CA 1
ATOM 798 C C . LEU B 1 13 ? -14.516 -7.797 16.312 1 37.06 13 LEU B C 1
ATOM 800 O O . LEU B 1 13 ? -13.469 -7.285 15.898 1 37.06 13 LEU B O 1
ATOM 804 N N . LYS B 1 14 ? -15.43 -6.793 16.047 1 38.75 14 LYS B N 1
ATOM 805 C CA . LYS B 1 14 ? -15.453 -5.379 16.406 1 38.75 14 LYS B CA 1
ATOM 806 C C . LYS B 1 14 ? -14.25 -5.012 17.266 1 38.75 14 LYS B C 1
ATOM 808 O O . LYS B 1 14 ? -14.359 -4.211 18.188 1 38.75 14 LYS B O 1
ATOM 813 N N . LEU B 1 15 ? -13.281 -5.93 17.438 1 40.94 15 LEU B N 1
ATOM 814 C CA . LEU B 1 15 ? -12.258 -5.457 18.359 1 40.94 15 LEU B CA 1
ATOM 815 C C . LEU B 1 15 ? -11.766 -4.066 17.953 1 40.94 15 LEU B C 1
ATOM 817 O O . LEU B 1 15 ? -11.758 -3.725 16.781 1 40.94 15 LEU B O 1
ATOM 821 N N . PRO B 1 16 ? -11.945 -3.105 18.938 1 39.44 16 PRO B N 1
ATOM 822 C CA . PRO B 1 16 ? -11.539 -1.732 18.641 1 39.44 16 PRO B CA 1
ATOM 823 C C . PRO B 1 16 ? -10.32 -1.67 17.719 1 39.44 16 PRO B C 1
ATOM 825 O O . PRO B 1 16 ? -9.477 -2.57 17.734 1 39.44 16 PRO B O 1
ATOM 828 N N . LYS B 1 17 ? -10.477 -1.077 16.469 1 43.22 17 LYS B N 1
ATOM 829 C CA . LYS B 1 17 ? -9.477 -0.827 15.445 1 43.22 17 LYS B CA 1
ATOM 830 C C . LYS B 1 17 ? -8.078 -0.719 16.047 1 43.22 17 LYS B C 1
ATOM 832 O O . LYS B 1 17 ? -7.078 -0.959 15.375 1 43.22 17 LYS B O 1
ATOM 837 N N . ASP B 1 18 ? -8.125 -0.178 17.219 1 42.84 18 ASP B N 1
ATOM 838 C CA . ASP B 1 18 ? -6.883 0.115 17.922 1 42.84 18 ASP B CA 1
ATOM 839 C C . ASP B 1 18 ? -6.191 -1.17 18.375 1 42.84 18 ASP B C 1
ATOM 841 O O . ASP B 1 18 ? -5.051 -1.138 18.828 1 42.84 18 ASP B O 1
ATOM 845 N N . VAL B 1 19 ? -7.039 -2.146 18.797 1 46.06 19 VAL B N 1
ATOM 846 C CA . VAL B 1 19 ? -6.414 -3.326 19.391 1 46.06 19 VAL B CA 1
ATOM 847 C C . VAL B 1 19 ? -5.594 -4.059 18.328 1 46.06 19 VAL B C 1
ATOM 849 O O . VAL B 1 19 ? -5.031 -5.121 18.594 1 46.06 19 VAL B O 1
ATOM 852 N N . VAL B 1 20 ? -6.035 -3.902 17.047 1 48.12 20 VAL B N 1
ATOM 853 C CA . VAL B 1 20 ? -5.074 -4.539 16.141 1 48.12 20 VAL B CA 1
ATOM 854 C C . VAL B 1 20 ? -3.654 -4.156 16.547 1 48.12 20 VAL B C 1
ATOM 856 O O . VAL B 1 20 ? -3.414 -3.037 17.016 1 48.12 20 VAL B O 1
ATOM 859 N N . LEU B 1 21 ? -2.785 -5.109 16.781 1 61.69 21 LEU B N 1
ATOM 860 C CA . LEU B 1 21 ? -1.409 -5.277 17.234 1 61.69 21 LEU B CA 1
ATOM 861 C C . LEU B 1 21 ? -0.582 -4.031 16.938 1 61.69 21 LEU B C 1
ATOM 863 O O . LEU B 1 21 ? 0.62 -3.998 17.219 1 61.69 21 LEU B O 1
ATOM 867 N N . GLY B 1 22 ? -1.325 -2.742 16.797 1 81.88 22 GLY B N 1
ATOM 868 C CA . GLY B 1 22 ? -0.563 -1.515 16.641 1 81.88 22 GLY B CA 1
ATOM 869 C C . GLY B 1 22 ? 0.152 -1.422 15.297 1 81.88 22 GLY B C 1
ATOM 870 O O . GLY B 1 22 ? 1.137 -0.692 15.164 1 81.88 22 GLY B O 1
ATOM 871 N N . GLU B 1 23 ? -0.295 -2.174 14.375 1 91.12 23 GLU B N 1
ATOM 872 C CA . GLU B 1 23 ? 0.353 -2.15 13.062 1 91.12 23 GLU B CA 1
ATOM 873 C C . GLU B 1 23 ? -0.194 -1.019 12.195 1 91.12 23 GLU B C 1
ATOM 875 O O . GLU B 1 23 ? -1.361 -0.644 12.32 1 91.12 23 GLU B O 1
ATOM 880 N N . VAL B 1 24 ? 0.704 -0.48 11.422 1 96.31 24 VAL B N 1
ATOM 881 C CA . VAL B 1 24 ? 0.265 0.533 10.469 1 96.31 24 VAL B CA 1
ATOM 882 C C . VAL B 1 24 ? -0.62 -0.11 9.406 1 96.31 24 VAL B C 1
ATOM 884 O O . VAL B 1 24 ? -0.332 -1.212 8.93 1 96.31 24 VAL B O 1
ATOM 887 N N . LEU B 1 25 ? -1.752 0.494 9.055 1 96.75 25 LEU B N 1
ATOM 888 C CA . LEU B 1 25 ? -2.654 0.075 7.988 1 96.75 25 LEU B CA 1
ATOM 889 C C . LEU B 1 25 ? -2.594 1.044 6.812 1 96.75 25 LEU B C 1
ATOM 891 O O . LEU B 1 25 ? -2.748 2.254 6.992 1 96.75 25 LEU B O 1
ATOM 895 N N . VAL B 1 26 ? -2.217 0.537 5.641 1 98.25 26 VAL B N 1
ATOM 896 C CA . VAL B 1 26 ? -2.117 1.378 4.453 1 98.25 26 VAL B CA 1
ATOM 897 C C . VAL B 1 26 ? -3.037 0.839 3.357 1 98.25 26 VAL B C 1
ATOM 899 O O . VAL B 1 26 ? -2.939 -0.329 2.975 1 98.25 26 VAL B O 1
ATOM 902 N N . SER B 1 27 ? -3.969 1.727 2.82 1 98.12 27 SER B N 1
ATOM 903 C CA . SER B 1 27 ? -4.926 1.297 1.808 1 98.12 27 SER B CA 1
ATOM 904 C C . SER B 1 27 ? -4.914 2.23 0.602 1 98.12 27 SER B C 1
ATOM 906 O O . SER B 1 27 ? -5.176 3.428 0.734 1 98.12 27 SER B O 1
ATOM 908 N N . PHE B 1 28 ? -4.664 1.627 -0.53 1 97.75 28 PHE B N 1
ATOM 909 C CA . PHE B 1 28 ? -4.629 2.385 -1.775 1 97.75 28 PHE B CA 1
ATOM 910 C C . PHE B 1 28 ? -5.926 2.203 -2.557 1 97.75 28 PHE B C 1
ATOM 912 O O . PHE B 1 28 ? -6.465 1.098 -2.627 1 97.75 28 PHE B O 1
ATOM 919 N N . LEU B 1 29 ? -6.461 3.242 -3.014 1 96.38 29 LEU B N 1
ATOM 920 C CA . LEU B 1 29 ? -7.457 3.254 -4.078 1 96.38 29 LEU B CA 1
ATOM 921 C C . LEU B 1 29 ? -6.832 3.678 -5.402 1 96.38 29 LEU B C 1
ATOM 923 O O . LEU B 1 29 ? -6.734 4.871 -5.695 1 96.38 29 LEU B O 1
ATOM 927 N N . GLY B 1 30 ? -6.418 2.68 -6.215 1 95.69 30 GLY B N 1
ATOM 928 C CA . GLY B 1 30 ? -5.605 2.992 -7.383 1 95.69 30 GLY B CA 1
ATOM 929 C C . GLY B 1 30 ? -4.289 3.656 -7.031 1 95.69 30 GLY B C 1
ATOM 930 O O . GLY B 1 30 ? -3.697 3.361 -5.992 1 95.69 30 GLY B O 1
ATOM 931 N N . ARG B 1 31 ? -3.789 4.344 -7.969 1 97.38 31 ARG B N 1
ATOM 932 C CA . ARG B 1 31 ? -2.521 5.035 -7.75 1 97.38 31 ARG B CA 1
ATOM 933 C C . ARG B 1 31 ? -2.746 6.516 -7.473 1 97.38 31 ARG B C 1
ATOM 935 O O . ARG B 1 31 ? -1.891 7.348 -7.781 1 97.38 31 ARG B O 1
ATOM 942 N N . HIS B 1 32 ? -3.947 6.863 -6.992 1 96.94 32 HIS B N 1
ATOM 943 C CA . HIS B 1 32 ? -4.23 8.289 -6.867 1 96.94 32 HIS B CA 1
ATOM 944 C C . HIS B 1 32 ? -4.598 8.648 -5.434 1 96.94 32 HIS B C 1
ATOM 946 O O . HIS B 1 32 ? -4.637 9.836 -5.078 1 96.94 32 HIS B O 1
ATOM 952 N N . SER B 1 33 ? -4.895 7.633 -4.637 1 98.06 33 SER B N 1
ATOM 953 C CA . SER B 1 33 ? -5.324 7.918 -3.27 1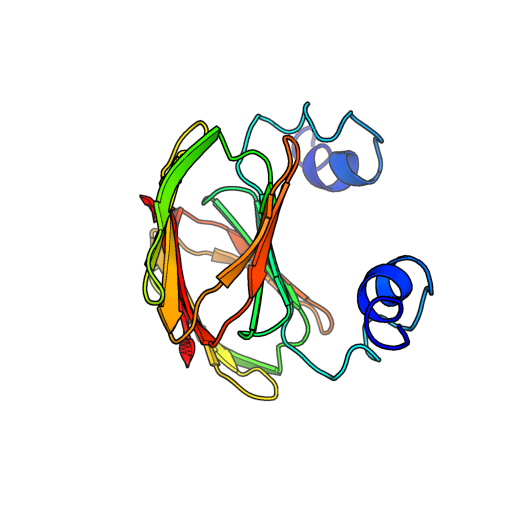 98.06 33 SER B CA 1
ATOM 954 C C . SER B 1 33 ? -4.84 6.84 -2.303 1 98.06 33 SER B C 1
ATOM 956 O O . SER B 1 33 ? -4.871 5.652 -2.625 1 98.06 33 SER B O 1
ATOM 958 N N . VAL B 1 34 ? -4.391 7.316 -1.132 1 98.44 34 VAL B N 1
ATOM 959 C CA . VAL B 1 34 ? -3.996 6.359 -0.104 1 98.44 34 VAL B CA 1
ATOM 960 C C . VAL B 1 34 ? -4.449 6.855 1.267 1 98.44 34 VAL B C 1
ATOM 962 O O . VAL B 1 34 ? -4.355 8.047 1.564 1 98.44 34 VAL B O 1
ATOM 965 N N . VAL B 1 35 ? -5 5.906 2.045 1 98.06 35 VAL B N 1
ATOM 966 C CA . VAL B 1 35 ? -5.348 6.156 3.439 1 98.06 35 VAL B CA 1
ATOM 967 C C . VAL B 1 35 ? -4.395 5.391 4.355 1 98.06 35 VAL B C 1
ATOM 969 O O . VAL B 1 35 ? -4.16 4.195 4.16 1 98.06 35 VAL B O 1
ATOM 972 N N . ILE B 1 36 ? -3.789 6.105 5.34 1 98.19 36 ILE B N 1
ATOM 973 C CA . ILE B 1 36 ? -2.854 5.496 6.281 1 98.19 36 ILE B CA 1
ATOM 974 C C . ILE B 1 36 ? -3.391 5.637 7.707 1 98.19 36 ILE B C 1
ATOM 976 O O . ILE B 1 36 ? -3.742 6.734 8.141 1 98.19 36 ILE B O 1
ATOM 980 N N . GLU B 1 37 ? -3.502 4.555 8.391 1 95.81 37 GLU B N 1
ATOM 981 C CA . GLU B 1 37 ? -3.973 4.504 9.766 1 95.81 37 GLU B CA 1
ATOM 982 C C . GLU B 1 37 ? -2.854 4.09 10.719 1 95.81 37 GLU B C 1
ATOM 984 O O . GLU B 1 37 ? -1.89 3.443 10.305 1 95.81 37 GLU B O 1
ATOM 989 N N . ASN B 1 38 ? -2.994 4.465 11.922 1 94.38 38 ASN B N 1
ATOM 990 C CA . ASN B 1 38 ? -2.09 4.094 13.008 1 94.38 38 ASN B CA 1
ATOM 991 C C . ASN B 1 38 ? -0.68 4.625 12.766 1 94.38 38 ASN B C 1
ATOM 993 O O . ASN B 1 38 ? 0.298 3.893 12.922 1 94.38 38 ASN B O 1
ATOM 997 N N . TYR B 1 39 ? -0.586 5.727 12.07 1 95.69 39 TYR B N 1
ATOM 998 C CA . TYR B 1 39 ? 0.661 6.48 12.055 1 95.69 39 TYR B CA 1
ATOM 999 C C . TYR B 1 39 ? 0.792 7.344 13.305 1 95.69 39 TYR B C 1
ATOM 1001 O O . TYR B 1 39 ? -0.181 7.543 14.031 1 95.69 39 TYR B O 1
ATOM 1009 N N . ARG B 1 40 ? 1.988 7.828 13.586 1 95.25 40 ARG B N 1
ATOM 1010 C CA . ARG B 1 40 ? 2.229 8.594 14.797 1 95.25 40 ARG B CA 1
ATOM 1011 C C . ARG B 1 40 ? 2.549 10.055 14.469 1 95.25 40 ARG B C 1
ATOM 1013 O O . ARG B 1 40 ? 2.125 10.961 15.188 1 95.25 40 ARG B O 1
ATOM 1020 N N . SER B 1 41 ? 3.342 10.273 13.438 1 96.62 41 SER B N 1
ATOM 1021 C CA . SER B 1 41 ? 3.74 11.641 13.109 1 96.62 41 SER B CA 1
ATOM 1022 C C . SER B 1 41 ? 4.176 11.75 11.656 1 96.62 41 SER B C 1
ATOM 1024 O O . SER B 1 41 ? 4.465 10.742 11.008 1 96.62 41 SER B O 1
ATOM 1026 N N . ILE B 1 42 ? 4.141 12.969 11.141 1 97.88 42 ILE B N 1
ATOM 1027 C CA . ILE B 1 42 ? 4.656 13.289 9.82 1 97.88 42 ILE B CA 1
ATOM 1028 C C . ILE B 1 42 ? 6.117 13.727 9.922 1 97.88 42 ILE B C 1
ATOM 1030 O O . ILE B 1 42 ? 6.438 14.672 10.648 1 97.88 42 ILE B O 1
ATOM 1034 N N . ILE B 1 43 ? 7.004 13.078 9.258 1 98.25 43 ILE B N 1
ATOM 1035 C CA . ILE B 1 43 ? 8.43 13.375 9.297 1 98.25 43 ILE B CA 1
ATOM 1036 C C . ILE B 1 43 ? 8.789 14.336 8.164 1 98.25 43 ILE B C 1
ATOM 1038 O O . ILE B 1 43 ? 9.555 15.281 8.367 1 98.25 43 ILE B O 1
ATOM 1042 N N . LEU B 1 44 ? 8.305 14.023 6.988 1 98.44 44 LEU B N 1
ATOM 1043 C CA . LEU B 1 44 ? 8.57 14.805 5.785 1 98.44 44 LEU B CA 1
ATOM 1044 C C . LEU B 1 44 ? 7.312 14.93 4.93 1 98.44 44 LEU B C 1
ATOM 1046 O O . LEU B 1 44 ? 6.547 13.977 4.801 1 98.44 44 LEU B O 1
ATOM 1050 N N . TYR B 1 45 ? 7.074 16.141 4.43 1 98.31 45 TYR B N 1
ATOM 1051 C CA . TYR B 1 45 ? 5.949 16.391 3.537 1 98.31 45 TYR B CA 1
ATOM 1052 C C . TYR B 1 45 ? 6.355 17.297 2.377 1 98.31 45 TYR B C 1
ATOM 1054 O O . TYR B 1 45 ? 6.574 18.484 2.561 1 98.31 45 TYR B O 1
ATOM 1062 N N . THR B 1 46 ? 6.574 16.672 1.22 1 98.56 46 THR B N 1
ATOM 1063 C CA . THR B 1 46 ? 6.762 17.391 -0.038 1 98.56 46 THR B CA 1
ATOM 1064 C C . THR B 1 46 ? 5.762 16.906 -1.087 1 98.56 46 THR B C 1
ATOM 1066 O O . THR B 1 46 ? 4.992 15.977 -0.841 1 98.56 46 THR B O 1
ATOM 1069 N N . ASP B 1 47 ? 5.762 17.594 -2.203 1 98.31 47 ASP B N 1
ATOM 1070 C CA . ASP B 1 47 ? 4.828 17.188 -3.254 1 98.31 47 ASP B CA 1
ATOM 1071 C C . ASP B 1 47 ? 5.312 15.938 -3.979 1 98.31 47 ASP B C 1
ATOM 1073 O O . ASP B 1 47 ? 4.605 15.398 -4.832 1 98.31 47 ASP B O 1
ATOM 1077 N N . CYS B 1 48 ? 6.504 15.422 -3.6 1 98.81 48 CYS B N 1
ATOM 1078 C CA . CYS B 1 48 ? 7.031 14.227 -4.258 1 98.81 48 CYS B CA 1
ATOM 1079 C C . CYS B 1 48 ? 7.281 13.117 -3.25 1 98.81 48 CYS B C 1
ATOM 1081 O O . CYS B 1 48 ? 7.512 11.969 -3.633 1 98.81 48 CYS B O 1
ATOM 1083 N N . SER B 1 49 ? 7.23 13.477 -1.93 1 98.81 49 SER B N 1
ATOM 1084 C CA . SER B 1 49 ? 7.516 12.469 -0.916 1 98.81 49 SER B CA 1
ATOM 1085 C C . SER B 1 49 ? 6.855 12.812 0.412 1 98.81 49 SER B C 1
ATOM 1087 O O . SER B 1 49 ? 6.988 13.938 0.905 1 98.81 49 SER B O 1
ATOM 1089 N N . ILE B 1 50 ? 6.09 11.891 0.974 1 98.81 50 ILE B N 1
ATOM 1090 C CA . ILE B 1 50 ? 5.539 12 2.32 1 98.81 50 ILE B CA 1
ATOM 1091 C C . ILE B 1 50 ? 6.062 10.852 3.184 1 98.81 50 ILE B C 1
ATOM 1093 O O . ILE B 1 50 ? 5.879 9.68 2.85 1 98.81 50 ILE B O 1
ATOM 1097 N N . LYS B 1 51 ? 6.766 11.195 4.254 1 98.81 51 LYS B N 1
ATOM 1098 C CA . LYS B 1 51 ? 7.348 10.227 5.176 1 98.81 51 LYS B CA 1
ATOM 1099 C C . LYS B 1 51 ? 6.668 10.289 6.543 1 98.81 51 LYS B C 1
ATOM 1101 O O . LYS B 1 51 ? 6.582 11.359 7.148 1 98.81 51 LYS B O 1
ATOM 1106 N N . LEU B 1 52 ? 6.195 9.156 7.008 1 98.44 52 LEU B N 1
ATOM 1107 C CA . LEU B 1 52 ? 5.465 9.078 8.266 1 98.44 52 LEU B CA 1
ATOM 1108 C C . LEU B 1 52 ? 6.164 8.133 9.242 1 98.44 52 LEU B C 1
ATOM 1110 O O . LEU B 1 52 ? 6.719 7.109 8.836 1 98.44 52 LEU B O 1
ATOM 1114 N N . GLN B 1 53 ? 6.066 8.516 10.469 1 98 53 GLN B N 1
ATOM 1115 C CA . GLN B 1 53 ? 6.473 7.59 11.523 1 98 53 GLN B CA 1
ATOM 1116 C C . GLN B 1 53 ? 5.293 6.75 12.008 1 98 53 GLN B C 1
ATOM 1118 O O . GLN B 1 53 ? 4.254 7.289 12.391 1 98 53 GLN B O 1
ATOM 1123 N N . ALA B 1 54 ? 5.402 5.48 11.859 1 96.12 54 ALA B N 1
ATOM 1124 C CA . ALA B 1 54 ? 4.469 4.547 12.492 1 96.12 54 ALA B CA 1
ATOM 1125 C C . ALA B 1 54 ? 5.082 3.914 13.734 1 96.12 54 ALA B C 1
ATOM 1127 O O . ALA B 1 54 ? 6.203 4.254 14.125 1 96.12 54 ALA B O 1
ATOM 1128 N N . LYS B 1 55 ? 4.297 3.092 14.359 1 93.56 55 LYS B N 1
ATOM 1129 C CA . LYS B 1 55 ? 4.758 2.518 15.617 1 93.56 55 LYS B CA 1
ATOM 1130 C C . LYS B 1 55 ? 6.066 1.755 15.43 1 93.56 55 LYS B C 1
ATOM 1132 O O . LYS B 1 55 ? 7.027 1.971 16.172 1 93.56 55 LYS B O 1
ATOM 1137 N N . ASN B 1 56 ? 6.129 0.922 14.406 1 92.12 56 ASN B N 1
ATOM 1138 C CA . ASN B 1 56 ? 7.266 0.015 14.312 1 92.12 56 ASN B CA 1
ATOM 1139 C C . ASN B 1 56 ? 8.047 0.235 13.016 1 92.12 56 ASN B C 1
ATOM 1141 O O . ASN B 1 56 ? 8.961 -0.533 12.695 1 92.12 56 ASN B O 1
ATOM 1145 N N . CYS B 1 57 ? 7.688 1.229 12.25 1 96.56 57 CYS B N 1
ATOM 1146 C CA . CYS B 1 57 ? 8.367 1.478 10.984 1 96.56 57 CYS B CA 1
ATOM 1147 C C . CYS B 1 57 ? 8.062 2.875 10.461 1 96.56 57 CYS B C 1
ATOM 1149 O O . CYS B 1 57 ? 7.32 3.629 11.102 1 96.56 57 CYS B O 1
ATOM 1151 N N . ARG B 1 58 ? 8.797 3.262 9.5 1 98.31 58 ARG B N 1
ATOM 1152 C CA . ARG B 1 58 ? 8.461 4.457 8.734 1 98.31 58 ARG B CA 1
ATOM 1153 C C . ARG B 1 58 ? 7.781 4.086 7.414 1 98.31 58 ARG B C 1
ATOM 1155 O O . ARG B 1 58 ? 8.133 3.082 6.793 1 98.31 58 ARG B O 1
ATOM 1162 N N . VAL B 1 59 ? 6.836 4.867 7.043 1 98.69 59 VAL B N 1
ATOM 1163 C CA . VAL B 1 59 ? 6.109 4.703 5.789 1 98.69 59 VAL B CA 1
ATOM 1164 C C . VAL B 1 59 ? 6.418 5.867 4.855 1 98.69 59 VAL B C 1
ATOM 1166 O O . VAL B 1 59 ? 6.234 7.031 5.219 1 98.69 59 VAL B O 1
ATOM 1169 N N . ILE B 1 60 ? 6.934 5.547 3.67 1 98.94 60 ILE B N 1
ATOM 1170 C CA . ILE B 1 60 ? 7.262 6.586 2.699 1 98.94 60 ILE B CA 1
ATOM 1171 C C . ILE B 1 60 ? 6.367 6.445 1.472 1 98.94 60 ILE B C 1
ATOM 1173 O O . ILE B 1 60 ? 6.375 5.41 0.801 1 98.94 60 ILE B O 1
ATOM 1177 N N . ILE B 1 61 ? 5.566 7.488 1.208 1 98.88 61 ILE B N 1
ATOM 1178 C CA . ILE B 1 61 ? 4.781 7.574 -0.017 1 98.88 61 ILE B CA 1
ATOM 1179 C C . ILE B 1 61 ? 5.504 8.461 -1.031 1 98.88 61 ILE B C 1
ATOM 1181 O O . ILE B 1 61 ? 5.789 9.625 -0.752 1 98.88 61 ILE B O 1
ATOM 1185 N N . GLY B 1 62 ? 5.848 7.875 -2.205 1 98.88 62 GLY B N 1
ATOM 1186 C CA . GLY B 1 62 ? 6.52 8.609 -3.266 1 98.88 62 GLY B CA 1
ATOM 1187 C C . GLY B 1 62 ? 5.645 8.828 -4.484 1 98.88 62 GLY B C 1
ATOM 1188 O O . GLY B 1 62 ? 4.848 7.957 -4.852 1 98.88 62 GLY B O 1
ATOM 1189 N N . GLY B 1 63 ? 5.832 9.953 -5.18 1 98.75 63 GLY B N 1
ATOM 1190 C CA . GLY B 1 63 ? 5.082 10.25 -6.391 1 98.75 63 GLY B CA 1
ATOM 1191 C C . GLY B 1 63 ? 5.254 11.68 -6.859 1 98.75 63 GLY B C 1
ATOM 1192 O O . GLY B 1 63 ? 6.371 12.203 -6.875 1 98.75 63 GLY B O 1
ATOM 1193 N N . SER B 1 64 ? 4.207 12.18 -7.418 1 98.75 64 SER B N 1
ATOM 1194 C CA . SER B 1 64 ? 4.164 13.586 -7.828 1 98.75 64 SER B CA 1
ATOM 1195 C C . SER B 1 64 ? 2.816 14.211 -7.496 1 98.75 64 SER B C 1
ATOM 1197 O O . SER B 1 64 ? 1.804 13.516 -7.402 1 98.75 64 SER B O 1
ATOM 1199 N N . ARG B 1 65 ? 2.832 15.508 -7.18 1 98.69 65 ARG B N 1
ATOM 1200 C CA . ARG B 1 65 ? 1.642 16.266 -6.824 1 98.69 65 ARG B CA 1
ATOM 1201 C C . ARG B 1 65 ? 0.921 15.648 -5.637 1 98.69 65 ARG B C 1
ATOM 1203 O O . ARG B 1 65 ? -0.306 15.531 -5.637 1 98.69 65 ARG B O 1
ATOM 1210 N N . LEU B 1 66 ? 1.74 15.172 -4.727 1 98.75 66 LEU B N 1
ATOM 1211 C CA . LEU B 1 66 ? 1.179 14.594 -3.508 1 98.75 66 LEU B CA 1
ATOM 1212 C C . LEU B 1 66 ? 0.606 15.688 -2.607 1 98.75 66 LEU B C 1
ATOM 1214 O O . LEU B 1 66 ? 1.233 16.734 -2.412 1 98.75 66 LEU B O 1
ATOM 1218 N N . MET B 1 67 ? -0.582 15.398 -2.125 1 98.69 67 MET B N 1
ATOM 1219 C CA . MET B 1 67 ? -1.238 16.328 -1.209 1 98.69 67 MET B CA 1
ATOM 1220 C C . MET B 1 67 ? -1.978 15.578 -0.107 1 98.69 67 MET B C 1
ATOM 1222 O O . MET B 1 67 ? -2.701 14.617 -0.383 1 98.69 67 MET B O 1
ATOM 1226 N N . ILE B 1 68 ? -1.772 16.016 1.076 1 98.56 68 ILE B N 1
ATOM 1227 C CA . ILE B 1 68 ? -2.572 15.492 2.176 1 98.56 68 ILE B CA 1
ATOM 1228 C C . ILE B 1 68 ? -3.965 16.109 2.148 1 98.56 68 ILE B C 1
ATOM 1230 O O . ILE B 1 68 ? -4.109 17.328 2.289 1 98.56 68 ILE B O 1
ATOM 1234 N N . GLU B 1 69 ? -4.93 15.281 1.943 1 98.38 69 GLU B N 1
ATOM 1235 C CA . GLU B 1 69 ? -6.305 15.766 1.911 1 98.38 69 GLU B CA 1
ATOM 1236 C C . GLU B 1 69 ? -6.801 16.109 3.311 1 98.38 69 GLU B C 1
ATOM 1238 O O . GLU B 1 69 ? -7.438 17.156 3.51 1 98.38 69 GLU B O 1
ATOM 1243 N N . TYR B 1 70 ? -6.578 15.203 4.223 1 97.25 70 TYR B N 1
ATOM 1244 C CA . TYR B 1 70 ? -6.855 15.438 5.633 1 97.25 70 TYR B CA 1
ATOM 1245 C C . TYR B 1 70 ? -6.016 14.516 6.512 1 97.25 70 TYR B C 1
ATOM 1247 O O . TYR B 1 70 ? -5.438 13.539 6.027 1 97.25 70 TYR B O 1
ATOM 1255 N N . TYR B 1 71 ? -5.848 14.898 7.688 1 96.44 71 TYR B N 1
ATOM 1256 C CA . TYR B 1 71 ? -5.219 14.039 8.688 1 96.44 71 TYR B CA 1
ATOM 1257 C C . TYR B 1 71 ? -5.883 14.211 10.047 1 96.44 71 TYR B C 1
ATOM 1259 O O . TYR B 1 71 ? -6.23 15.328 10.438 1 96.44 71 TYR B O 1
ATOM 1267 N N . THR B 1 72 ? -6.258 13.141 10.602 1 94.94 72 THR B N 1
ATOM 1268 C CA . THR B 1 72 ? -6.82 13.094 11.945 1 94.94 72 THR B CA 1
ATOM 1269 C C . THR B 1 72 ? -5.984 12.188 12.844 1 94.94 72 THR B C 1
ATOM 1271 O O . THR B 1 72 ? -4.953 11.656 12.422 1 94.94 72 THR B O 1
ATOM 1274 N N . ASN B 1 73 ? -6.418 12.008 14.094 1 91.75 73 ASN B N 1
ATOM 1275 C CA . ASN B 1 73 ? -5.723 11.102 15 1 91.75 73 ASN B CA 1
ATOM 1276 C C . ASN B 1 73 ? -5.867 9.648 14.57 1 91.75 73 ASN B C 1
ATOM 1278 O O . ASN B 1 73 ? -5.062 8.797 14.953 1 91.75 73 ASN B O 1
ATOM 1282 N N . GLU B 1 74 ? -6.727 9.359 13.781 1 91.19 74 GLU B N 1
ATOM 1283 C CA . GLU B 1 74 ? -7.047 7.98 13.422 1 91.19 74 GLU B CA 1
ATOM 1284 C C . GLU B 1 74 ? -6.465 7.617 12.055 1 91.19 74 GLU B C 1
ATOM 1286 O O . GLU B 1 74 ? -5.992 6.496 11.852 1 91.19 74 GLU B O 1
ATOM 1291 N N . GLU B 1 75 ? -6.562 8.594 11.172 1 95 75 GLU B N 1
ATOM 1292 C CA . GLU B 1 75 ? -6.117 8.242 9.828 1 95 75 GLU B CA 1
ATOM 1293 C C . GLU B 1 75 ? -5.711 9.492 9.047 1 95 75 GLU B C 1
ATOM 1295 O O . GLU B 1 75 ? -6.031 10.609 9.445 1 95 75 GLU B O 1
ATOM 1300 N N . MET B 1 76 ? -4.941 9.273 7.984 1 97.75 76 MET B N 1
ATOM 1301 C CA . MET B 1 76 ? -4.535 10.281 7.008 1 97.75 76 MET B CA 1
ATOM 1302 C C . MET B 1 76 ? -4.91 9.852 5.594 1 97.75 76 MET B C 1
ATOM 1304 O O . MET B 1 76 ? -4.758 8.68 5.234 1 97.75 76 MET B O 1
ATOM 1308 N N . LYS B 1 77 ? -5.398 10.789 4.809 1 98.44 77 LYS B N 1
ATOM 1309 C CA . LYS B 1 77 ? -5.641 10.539 3.393 1 98.44 77 LYS B CA 1
ATOM 1310 C C . LYS B 1 77 ? -4.723 11.391 2.52 1 98.44 77 LYS B C 1
ATOM 1312 O O . LYS B 1 77 ? -4.629 12.609 2.709 1 98.44 77 LYS B O 1
ATOM 1317 N N . ILE B 1 78 ? -4.055 10.75 1.612 1 98.69 78 ILE B N 1
ATOM 1318 C CA . ILE B 1 78 ? -3.158 11.414 0.676 1 98.69 78 ILE B CA 1
ATOM 1319 C C . ILE B 1 78 ? -3.662 11.211 -0.752 1 98.69 78 ILE B C 1
ATOM 1321 O O . ILE B 1 78 ? -4.051 10.109 -1.131 1 98.69 78 ILE B O 1
ATOM 1325 N N . ASN B 1 79 ? -3.744 12.25 -1.496 1 98.44 79 ASN B N 1
ATOM 1326 C CA . ASN B 1 79 ? -4.078 12.203 -2.916 1 98.44 79 ASN B CA 1
ATOM 1327 C C . ASN B 1 79 ? -2.91 12.672 -3.781 1 98.44 79 ASN B C 1
ATOM 1329 O O . ASN B 1 79 ? -2.033 13.398 -3.309 1 98.44 79 ASN B O 1
ATOM 1333 N N . GLY B 1 80 ? -2.756 12.273 -4.996 1 98.31 80 GLY B N 1
ATOM 1334 C CA . GLY B 1 80 ? -1.739 12.648 -5.965 1 98.31 80 GLY B CA 1
ATOM 1335 C C . GLY B 1 80 ? -1.454 11.555 -6.98 1 98.31 80 GLY B C 1
ATOM 1336 O O . GLY B 1 80 ? -2.293 10.688 -7.219 1 98.31 80 GLY B O 1
ATOM 1337 N N . TYR B 1 81 ? -0.419 11.703 -7.781 1 98.31 81 TYR B N 1
ATOM 1338 C CA . TYR B 1 81 ? 0.101 10.625 -8.617 1 98.31 81 TYR B CA 1
ATOM 1339 C C . TYR B 1 81 ? 1.094 9.766 -7.84 1 98.31 81 TYR B C 1
ATOM 1341 O O . TYR B 1 81 ? 2.283 10.086 -7.777 1 98.31 81 TYR B O 1
ATOM 1349 N N . ILE B 1 82 ? 0.544 8.727 -7.258 1 98.69 82 ILE B N 1
ATOM 1350 C CA . ILE B 1 82 ? 1.35 7.91 -6.355 1 98.69 82 ILE B CA 1
ATOM 1351 C C . ILE B 1 82 ? 2.156 6.898 -7.164 1 98.69 82 ILE B C 1
ATOM 1353 O O . ILE B 1 82 ? 1.602 6.168 -7.984 1 98.69 82 ILE B O 1
ATOM 1357 N N . LYS B 1 83 ? 3.479 6.852 -6.922 1 98.81 83 LYS B N 1
ATOM 1358 C CA . LYS B 1 83 ? 4.375 5.965 -7.656 1 98.81 83 LYS B CA 1
ATOM 1359 C C . LYS B 1 83 ? 4.832 4.797 -6.785 1 98.81 83 LYS B C 1
ATOM 1361 O O . LYS B 1 83 ? 5.062 3.695 -7.281 1 98.81 83 LYS B O 1
ATOM 1366 N N . SER B 1 84 ? 4.918 5.098 -5.48 1 98.88 84 SER B N 1
ATOM 1367 C CA . SER B 1 84 ? 5.531 4.043 -4.68 1 98.88 84 SER B CA 1
ATOM 1368 C C . SER B 1 84 ? 5.191 4.195 -3.203 1 98.88 84 SER B C 1
ATOM 1370 O O . SER B 1 84 ? 4.832 5.285 -2.752 1 98.88 84 SER B O 1
ATOM 1372 N N . LEU B 1 85 ? 5.188 3.098 -2.471 1 98.88 85 LEU B N 1
ATOM 1373 C CA . LEU B 1 85 ? 5.23 2.977 -1.019 1 98.88 85 LEU B CA 1
ATOM 1374 C C . LEU B 1 85 ? 6.473 2.205 -0.576 1 98.88 85 LEU B C 1
ATOM 1376 O O . LEU B 1 85 ? 6.812 1.178 -1.167 1 98.88 85 LEU B O 1
ATOM 1380 N N . GLU B 1 86 ? 7.176 2.725 0.446 1 98.88 86 GLU B N 1
ATOM 1381 C CA . GLU B 1 86 ? 8.297 2.008 1.049 1 98.88 86 GLU B CA 1
ATOM 1382 C C . GLU B 1 86 ? 8.148 1.926 2.564 1 98.88 86 GLU B C 1
ATOM 1384 O O . GLU B 1 86 ? 7.73 2.895 3.207 1 98.88 86 GLU B O 1
ATOM 1389 N N . PHE B 1 87 ? 8.438 0.78 3.031 1 98.62 87 PHE B N 1
ATOM 1390 C CA . PHE B 1 87 ? 8.578 0.611 4.473 1 98.62 87 PHE B CA 1
ATOM 1391 C C . PHE B 1 87 ? 10.047 0.652 4.883 1 98.62 87 PHE B C 1
ATOM 1393 O O . PHE B 1 87 ? 10.898 0.045 4.227 1 98.62 87 PHE B O 1
ATOM 1400 N N . GLU B 1 88 ? 10.258 1.448 5.902 1 93.94 88 GLU B N 1
ATOM 1401 C CA . GLU B 1 88 ? 11.586 1.524 6.504 1 93.94 88 GLU B CA 1
ATOM 1402 C C . GLU B 1 88 ? 11.555 1.081 7.965 1 93.94 88 GLU B C 1
ATOM 1404 O O . GLU B 1 88 ? 10.578 1.329 8.672 1 93.94 88 GLU B O 1
#

Sequence (176 aa):
MFEESKEKAASALKLPKDVVLGEVLVSFLGRHSVVIENYRSIILYTDCSIKLQAKNCRVIIGGSRLMIEYYTNEEMKINGYIKSLEFEMFEESKEKAASALKLPKDVVLGEVLVSFLGRHSVVIENYRSIILYTDCSIKLQAKNCRVIIGGSRLMIEYYTNEEMKINGYIKSLEFE

Foldseek 3Di:
DPVVCVPVVCVVVVPPPCPPPQDWDWDDDPQFKIKIFQWDAWDDDDQAWTWTHHDPWIKIWGDGRKDWPDDDNGMTMIGDRTDDIDID/DPPVCVPVVCVVVVPPPCPPPLDWDWDDDPQFKIKIFQWDAWDDDDQAWTWTHHDPWIKIWGDGRKDWPDDDNGMTMIGDRTDDIDID

Radius of gyration: 15.84 Å; Cα contacts (8 Å, |Δi|>4): 393; chains: 2; bounding box: 36×44×35 Å